Protein AF-A0A2D6EUK7-F1 (afdb_monomer_lite)

Structure (mmCIF, N/CA/C/O backbone):
data_AF-A0A2D6EUK7-F1
#
_entry.id   AF-A0A2D6EUK7-F1
#
loop_
_atom_site.group_PDB
_atom_site.id
_atom_site.type_symbol
_atom_site.label_atom_id
_atom_site.label_alt_id
_atom_site.label_comp_id
_atom_site.label_asym_id
_atom_site.label_entity_id
_atom_site.label_seq_id
_atom_site.pdbx_PDB_ins_code
_atom_site.Cartn_x
_atom_site.Cartn_y
_atom_site.Cartn_z
_atom_site.occupancy
_atom_site.B_iso_or_equiv
_atom_site.auth_seq_id
_atom_site.auth_comp_id
_atom_site.auth_asym_id
_atom_site.auth_atom_id
_atom_site.pdbx_PDB_model_num
ATOM 1 N N . MET A 1 1 ? -15.886 10.788 63.898 1.00 47.62 1 MET A N 1
ATOM 2 C CA . MET A 1 1 ? -14.629 10.049 63.627 1.00 47.62 1 MET A CA 1
ATOM 3 C C . MET A 1 1 ? -14.219 10.302 62.180 1.00 47.62 1 MET A C 1
ATOM 5 O O . MET A 1 1 ? -14.906 9.835 61.282 1.00 47.62 1 MET A O 1
ATOM 9 N N . LYS A 1 2 ? -13.165 11.089 61.928 1.00 61.22 2 LYS A N 1
ATOM 10 C CA . LYS A 1 2 ? -12.662 11.321 60.563 1.00 61.22 2 LYS A CA 1
ATOM 11 C C . LYS A 1 2 ? -11.978 10.025 60.100 1.00 61.22 2 LYS A C 1
ATOM 13 O O . LYS A 1 2 ? -11.033 9.597 60.755 1.00 61.22 2 LYS A O 1
ATOM 18 N N . LYS A 1 3 ? -12.453 9.377 59.027 1.00 74.69 3 LYS A N 1
ATOM 19 C CA . LYS A 1 3 ? -11.818 8.179 58.428 1.00 74.69 3 LYS A CA 1
ATOM 20 C C . LYS A 1 3 ? -11.101 8.545 57.113 1.00 74.69 3 LYS A C 1
ATOM 22 O O . LYS A 1 3 ? -11.520 8.091 56.053 1.00 74.69 3 LYS A O 1
ATOM 27 N N . PRO A 1 4 ? -10.026 9.358 57.152 1.00 77.69 4 PRO A N 1
ATOM 28 C CA . PRO A 1 4 ? -9.371 9.872 55.944 1.00 77.69 4 PRO A CA 1
ATOM 29 C C . PRO A 1 4 ? -8.762 8.756 55.086 1.00 77.69 4 PRO A C 1
ATOM 31 O O . PRO A 1 4 ? -8.809 8.826 53.864 1.00 77.69 4 PRO A O 1
ATOM 34 N N . LYS A 1 5 ? -8.272 7.679 55.716 1.00 82.88 5 LYS A N 1
ATOM 35 C CA . LYS A 1 5 ? -7.727 6.509 55.012 1.00 82.88 5 LYS A CA 1
ATOM 36 C C . LYS A 1 5 ? -8.766 5.839 54.105 1.00 82.88 5 LYS A C 1
ATOM 38 O O . LYS A 1 5 ? -8.421 5.405 53.017 1.00 82.88 5 LYS A O 1
ATOM 43 N N . LEU A 1 6 ? -10.033 5.800 54.527 1.00 89.12 6 LEU A N 1
ATOM 44 C CA . LEU A 1 6 ? -11.118 5.210 53.738 1.00 89.12 6 LEU A CA 1
ATOM 45 C C . LEU A 1 6 ? -11.426 6.054 52.494 1.00 89.12 6 LEU A C 1
ATOM 47 O O . LEU A 1 6 ? -11.590 5.505 51.413 1.00 89.12 6 LEU A O 1
ATOM 51 N N . VAL A 1 7 ? -11.448 7.382 52.643 1.00 89.06 7 VAL A N 1
ATOM 52 C CA . VAL A 1 7 ? -11.700 8.313 51.531 1.00 89.06 7 VAL A CA 1
ATOM 53 C C . VAL A 1 7 ? -10.593 8.217 50.482 1.00 89.06 7 VAL A C 1
ATOM 55 O O . VAL A 1 7 ? -10.883 8.136 49.295 1.00 89.06 7 VAL A O 1
ATOM 58 N N . ILE A 1 8 ? -9.333 8.150 50.919 1.00 91.38 8 ILE A N 1
ATOM 59 C CA . ILE A 1 8 ? -8.181 7.998 50.020 1.00 91.38 8 ILE A CA 1
ATOM 60 C C . ILE A 1 8 ? -8.254 6.668 49.262 1.00 91.38 8 ILE A C 1
ATOM 62 O O . ILE A 1 8 ? -8.070 6.654 48.049 1.00 91.38 8 ILE A O 1
ATOM 66 N N . ILE A 1 9 ? -8.567 5.563 49.948 1.00 93.44 9 ILE A N 1
ATOM 67 C CA . ILE A 1 9 ? -8.691 4.245 49.307 1.00 93.44 9 ILE A CA 1
ATOM 68 C C . ILE A 1 9 ? -9.806 4.253 48.258 1.00 93.44 9 ILE A C 1
ATOM 70 O O . ILE A 1 9 ? -9.595 3.775 47.148 1.00 93.44 9 ILE A O 1
ATOM 74 N N . ILE A 1 10 ? -10.967 4.831 48.579 1.00 93.88 10 ILE A N 1
ATOM 75 C CA . ILE A 1 10 ? -12.094 4.927 47.642 1.00 93.88 10 ILE A CA 1
ATOM 76 C C . ILE A 1 10 ? -11.723 5.780 46.426 1.00 93.88 10 ILE A C 1
ATOM 78 O O . ILE A 1 10 ? -12.027 5.394 45.303 1.00 93.88 10 ILE A O 1
ATOM 82 N N . MET A 1 11 ? -11.040 6.907 46.632 1.00 91.62 11 MET A N 1
ATOM 83 C CA . MET A 1 11 ? -10.627 7.792 45.543 1.00 91.62 11 MET A CA 1
ATOM 84 C C . MET A 1 11 ? -9.632 7.106 44.604 1.00 91.62 11 MET A C 1
ATOM 86 O O . MET A 1 11 ? -9.808 7.145 43.391 1.00 91.62 11 MET A O 1
ATOM 90 N N . VAL A 1 12 ? -8.618 6.435 45.155 1.00 94.06 12 VAL A N 1
ATOM 91 C CA . VAL A 1 12 ? -7.636 5.687 44.356 1.00 94.06 12 VAL A CA 1
ATOM 92 C C . VAL A 1 12 ? -8.315 4.552 43.593 1.00 94.06 12 VAL A C 1
ATOM 94 O O . VAL A 1 12 ? -8.064 4.384 42.402 1.00 94.06 12 VAL A O 1
ATOM 97 N N . LEU A 1 13 ? -9.214 3.811 44.245 1.00 94.56 13 LEU A N 1
ATOM 98 C CA . LEU A 1 13 ? -9.962 2.736 43.600 1.00 94.56 13 LEU A CA 1
ATOM 99 C C . LEU A 1 13 ? -10.834 3.267 42.453 1.00 94.56 13 LEU A C 1
ATOM 101 O O . LEU A 1 13 ? -10.819 2.692 41.370 1.00 94.56 13 LEU A O 1
ATOM 105 N N . ALA A 1 14 ? -11.534 4.385 42.658 1.00 93.38 14 ALA A N 1
ATOM 106 C CA . ALA A 1 14 ? -12.342 5.023 41.622 1.00 93.38 14 ALA A CA 1
ATOM 107 C C . ALA A 1 14 ? -11.493 5.449 40.413 1.00 93.38 14 ALA A C 1
ATOM 109 O O . ALA A 1 14 ? -11.874 5.181 39.275 1.00 93.38 14 ALA A O 1
ATOM 110 N N . THR A 1 15 ? -10.315 6.036 40.643 1.00 92.19 15 THR A N 1
ATOM 111 C CA . THR A 1 15 ? -9.388 6.418 39.567 1.00 92.19 15 THR A CA 1
ATOM 112 C C . THR A 1 15 ? -8.888 5.206 38.784 1.00 92.19 15 THR A C 1
ATOM 114 O O . THR A 1 15 ? -8.853 5.247 37.557 1.00 92.19 15 THR A O 1
ATOM 117 N N . VAL A 1 16 ? -8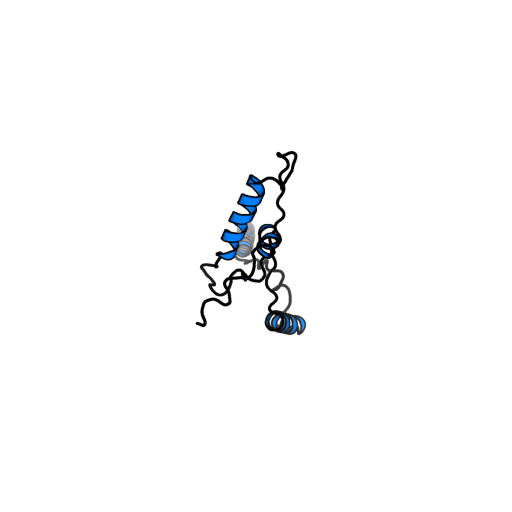.534 4.112 39.465 1.00 92.69 16 VAL A N 1
ATOM 118 C CA . VAL A 1 16 ? -8.077 2.877 38.807 1.00 92.69 16 VAL A CA 1
ATOM 119 C C . VAL A 1 16 ? -9.199 2.245 37.982 1.00 92.69 16 VAL A C 1
ATOM 121 O O . VAL A 1 16 ? -8.959 1.833 36.850 1.00 92.69 16 VAL A O 1
ATOM 124 N N . VAL A 1 17 ? -10.428 2.210 38.506 1.00 91.50 17 VAL A N 1
ATOM 125 C CA . VAL A 1 17 ? -11.594 1.669 37.790 1.00 91.50 17 VAL A CA 1
ATOM 126 C C . VAL A 1 17 ? -11.900 2.489 36.534 1.00 91.50 17 VAL A C 1
ATOM 128 O O . VAL A 1 17 ? -12.044 1.916 35.458 1.00 91.50 17 VAL A O 1
ATOM 131 N N . LEU A 1 18 ? -11.937 3.820 36.636 1.00 87.50 18 LEU A N 1
ATOM 132 C CA . LEU A 1 18 ? -12.166 4.694 35.480 1.00 87.50 18 LEU A CA 1
ATOM 133 C C . LEU A 1 18 ? -11.018 4.617 34.462 1.00 87.50 18 LEU A C 1
ATOM 135 O O . LEU A 1 18 ? -11.267 4.558 33.261 1.00 87.50 18 LEU A O 1
ATOM 139 N N . GLY A 1 19 ? -9.768 4.548 34.930 1.00 86.25 19 GLY A N 1
ATOM 140 C CA . GLY A 1 19 ? -8.598 4.360 34.072 1.00 86.25 19 GLY A CA 1
ATOM 141 C C . GLY A 1 19 ? -8.621 3.027 33.319 1.00 86.25 19 GLY A C 1
ATOM 142 O O . GLY A 1 19 ? -8.288 2.982 32.138 1.00 86.25 19 GLY A O 1
ATOM 143 N N . ALA A 1 20 ? -9.089 1.950 33.956 1.00 83.81 20 ALA A N 1
ATOM 144 C CA . ALA A 1 20 ? -9.256 0.655 33.301 1.00 83.81 20 ALA A CA 1
ATOM 145 C C . ALA A 1 20 ? -10.313 0.693 32.181 1.00 83.81 20 ALA A C 1
ATOM 147 O O . ALA A 1 20 ? -10.157 0.002 31.174 1.00 83.81 20 ALA A O 1
ATOM 148 N N . MET A 1 21 ? -11.346 1.538 32.304 1.00 78.19 21 MET A N 1
ATOM 149 C CA . MET A 1 21 ? -12.356 1.711 31.252 1.00 78.19 21 MET A CA 1
ATOM 150 C C . MET A 1 21 ? -11.827 2.426 30.001 1.00 78.19 21 MET A C 1
ATOM 152 O O . MET A 1 21 ? -12.396 2.239 28.929 1.00 78.19 21 MET A O 1
ATOM 156 N N . ILE A 1 22 ? -10.717 3.173 30.086 1.00 75.81 22 ILE A N 1
ATOM 157 C CA . ILE A 1 22 ? -10.078 3.801 28.912 1.00 75.81 22 ILE A CA 1
ATOM 158 C C . ILE A 1 22 ? -9.558 2.733 27.941 1.00 75.81 22 ILE A C 1
ATOM 160 O O . ILE A 1 22 ? -9.712 2.878 26.733 1.00 75.81 22 ILE A O 1
ATOM 164 N N . SER A 1 23 ? -9.020 1.623 28.455 1.00 69.31 23 SER A N 1
ATOM 165 C CA . SER A 1 23 ? -8.555 0.496 27.627 1.00 69.31 23 SER A CA 1
ATOM 166 C C . SER A 1 23 ? -9.693 -0.171 26.836 1.00 69.31 23 SER A C 1
ATOM 168 O O . SER A 1 23 ? -9.468 -0.822 25.820 1.00 69.31 23 SER A O 1
ATOM 170 N N . MET A 1 24 ? -10.938 -0.000 27.292 1.00 65.38 24 MET A N 1
ATOM 171 C CA . MET A 1 24 ? -12.126 -0.571 26.658 1.00 65.38 24 MET A CA 1
ATOM 172 C C . MET A 1 24 ? -12.728 0.345 25.580 1.00 65.38 24 MET A C 1
ATOM 174 O O . MET A 1 24 ? -13.655 -0.061 24.876 1.00 65.38 24 MET A O 1
ATOM 178 N N . VAL A 1 25 ? -12.198 1.562 25.415 1.00 63.84 25 VAL A N 1
ATOM 179 C CA . VAL A 1 25 ? -12.591 2.462 24.330 1.00 63.84 25 VAL A CA 1
ATOM 180 C C . VAL A 1 25 ? -12.012 1.923 23.025 1.00 63.84 25 VAL A C 1
ATOM 182 O O . V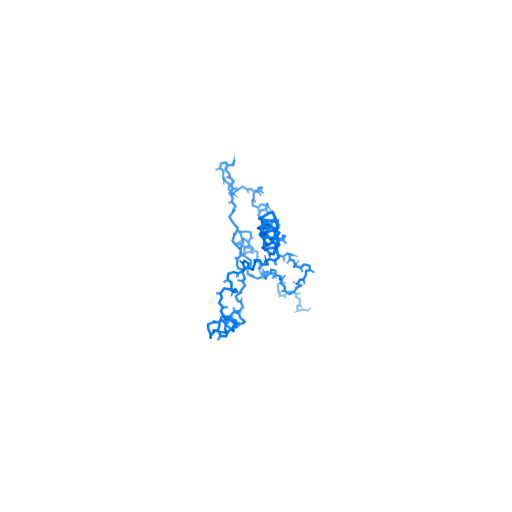AL A 1 25 ? -10.813 2.007 22.766 1.00 63.84 25 VAL A O 1
ATOM 185 N N . LYS A 1 26 ? -12.880 1.355 22.185 1.00 60.97 26 LYS A N 1
ATOM 186 C CA . LYS A 1 26 ? -12.548 1.051 20.793 1.00 60.97 26 LYS A CA 1
ATOM 187 C C . LYS A 1 26 ? -12.442 2.371 20.044 1.00 60.97 26 LYS A C 1
ATOM 189 O O . LYS A 1 26 ? -13.447 3.039 19.822 1.00 60.97 26 LYS A O 1
ATOM 194 N N . VAL A 1 27 ? -11.219 2.751 19.704 1.00 59.78 27 VAL A N 1
ATOM 195 C CA . VAL A 1 27 ? -10.967 3.900 18.840 1.00 59.78 27 VAL A CA 1
ATOM 196 C C . VAL A 1 27 ? -11.263 3.450 17.413 1.00 59.78 27 VAL A C 1
ATOM 198 O O . VAL A 1 27 ? -10.522 2.646 16.854 1.00 59.78 27 VAL A O 1
ATOM 201 N N . ASP A 1 28 ? -12.380 3.918 16.866 1.00 57.22 28 ASP A N 1
ATOM 202 C CA . ASP A 1 28 ? -12.662 3.820 15.438 1.00 57.22 28 ASP A CA 1
ATOM 203 C C . ASP A 1 28 ? -11.813 4.886 14.732 1.00 57.22 28 ASP A C 1
ATOM 205 O O . ASP A 1 28 ? -12.043 6.086 14.890 1.00 57.22 28 ASP A O 1
ATOM 209 N N . THR A 1 29 ? -10.739 4.453 14.074 1.00 55.81 29 THR A N 1
ATOM 210 C CA . THR A 1 29 ? -9.801 5.333 13.363 1.00 55.81 29 THR A CA 1
ATOM 211 C C . THR A 1 29 ? -10.145 5.491 11.885 1.00 55.81 29 THR A C 1
ATOM 213 O O . THR A 1 29 ? -9.347 6.081 11.156 1.00 55.81 29 THR A O 1
ATOM 216 N N . ASP A 1 30 ? -11.295 4.986 11.426 1.00 49.22 30 ASP A N 1
ATOM 217 C CA . ASP A 1 30 ? -11.719 5.189 10.046 1.00 49.22 30 ASP A CA 1
ATOM 218 C C . ASP A 1 30 ? -12.305 6.604 9.871 1.00 49.22 30 ASP A C 1
ATOM 220 O O . ASP A 1 30 ? -13.338 6.943 10.458 1.00 49.22 30 ASP A O 1
ATOM 224 N N . PRO A 1 31 ? -11.685 7.465 9.038 1.00 52.00 31 PRO A N 1
ATOM 225 C CA . PRO A 1 31 ? -12.075 8.871 8.896 1.00 52.00 31 PRO A CA 1
ATOM 226 C C . PRO A 1 31 ? -13.489 9.058 8.319 1.00 52.00 31 PRO A C 1
ATOM 228 O O . PRO A 1 31 ? -14.075 10.130 8.451 1.00 52.00 31 PRO A O 1
ATOM 231 N N . GLU A 1 32 ? -14.066 8.021 7.705 1.00 51.56 32 GLU A N 1
ATOM 232 C CA . GLU A 1 32 ? -15.427 8.031 7.154 1.00 51.56 32 GLU A CA 1
ATOM 233 C C . GLU A 1 32 ? -16.517 7.962 8.242 1.00 51.56 32 GLU A C 1
ATOM 235 O O . GLU A 1 32 ? -17.659 8.365 8.007 1.00 51.56 32 GLU A O 1
ATOM 240 N N . ASN A 1 33 ? -16.185 7.481 9.445 1.00 55.03 33 ASN A N 1
ATOM 241 C CA . ASN A 1 33 ? -17.137 7.328 10.548 1.00 55.03 33 ASN A CA 1
ATOM 242 C C . ASN A 1 33 ? -17.121 8.505 11.540 1.00 55.03 33 ASN A C 1
ATOM 244 O O . ASN A 1 33 ? -17.761 8.454 12.586 1.00 55.03 33 ASN A O 1
ATOM 248 N N . MET A 1 34 ? -16.425 9.593 11.194 1.00 61.34 34 MET A N 1
ATOM 249 C CA . MET A 1 34 ? -16.383 10.833 11.981 1.00 61.34 34 MET A CA 1
ATOM 250 C C . MET A 1 34 ? -17.527 11.813 11.646 1.00 61.34 34 MET A C 1
ATOM 252 O O . MET A 1 34 ? -17.541 12.934 12.153 1.00 61.34 34 MET A O 1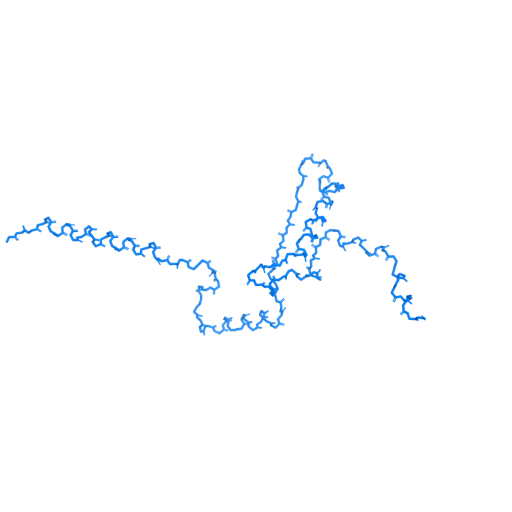
ATOM 256 N N . LEU A 1 35 ? -18.492 11.400 10.813 1.00 52.16 35 LEU A N 1
ATOM 257 C CA . LEU A 1 35 ? -19.701 12.156 10.462 1.00 52.16 35 LEU A CA 1
ATOM 258 C C . LEU A 1 35 ? -20.964 11.349 10.810 1.00 52.16 35 LEU A C 1
ATOM 260 O O . LEU A 1 35 ? -20.996 10.123 10.660 1.00 52.16 35 LEU A O 1
ATOM 264 N N . SER A 1 36 ? -22.004 12.047 11.278 1.00 50.53 36 SER A N 1
ATOM 265 C CA . SER A 1 36 ? -23.262 11.446 11.756 1.00 50.53 36 SER A CA 1
ATOM 266 C C . SER A 1 36 ? -23.947 10.615 10.661 1.00 50.53 36 SER A C 1
ATOM 268 O O . SER A 1 36 ? -23.911 10.980 9.486 1.00 50.53 36 SER A O 1
ATOM 270 N N . GLU A 1 37 ? -24.575 9.491 11.031 1.00 54.28 37 GLU A N 1
ATOM 271 C CA . GLU A 1 37 ? -25.164 8.528 10.078 1.00 54.28 37 GLU A CA 1
ATOM 272 C C . GLU A 1 37 ? -26.228 9.140 9.142 1.00 54.28 37 GLU A C 1
ATOM 274 O O . GLU A 1 37 ? -26.361 8.688 8.004 1.00 54.28 37 GLU A O 1
ATOM 279 N N . ASP A 1 38 ? -26.905 10.206 9.583 1.00 53.38 38 ASP A N 1
ATOM 280 C CA . ASP A 1 38 ? -28.058 10.825 8.908 1.00 53.38 38 ASP A CA 1
ATOM 281 C C . ASP A 1 38 ? -27.717 12.036 8.021 1.00 53.38 38 ASP A C 1
ATOM 283 O O . ASP A 1 38 ? -28.606 12.723 7.510 1.00 53.38 38 ASP A O 1
ATOM 287 N N . GLU A 1 39 ? -26.435 12.345 7.823 1.00 51.28 39 GLU A N 1
ATOM 288 C CA . GLU A 1 39 ? -26.050 13.499 7.018 1.00 51.28 39 GLU A CA 1
ATOM 289 C C . GLU A 1 39 ? -26.196 13.181 5.519 1.00 51.28 39 GLU A C 1
ATOM 291 O O . GLU A 1 39 ? -25.603 12.232 4.997 1.00 51.28 39 GLU A O 1
ATOM 296 N N . ALA A 1 40 ? -26.984 13.986 4.795 1.00 54.25 40 ALA A N 1
ATOM 297 C CA . ALA A 1 40 ? -27.332 13.768 3.381 1.00 54.25 40 ALA A CA 1
ATOM 298 C C . ALA A 1 40 ? -26.107 13.572 2.459 1.00 54.25 40 ALA A C 1
ATOM 300 O O . ALA A 1 40 ? -26.188 12.904 1.425 1.00 54.25 40 ALA A O 1
ATOM 301 N N . VAL A 1 41 ? -24.951 14.099 2.868 1.00 52.44 41 VAL A N 1
ATOM 302 C CA . VAL A 1 41 ? -23.664 13.965 2.178 1.00 52.44 41 VAL A CA 1
ATOM 303 C C . VAL A 1 41 ? -23.151 12.515 2.196 1.00 52.44 41 VAL A C 1
ATOM 305 O O . VAL A 1 41 ? -22.580 12.066 1.204 1.00 52.44 41 VAL A O 1
ATOM 308 N N . ARG A 1 42 ? -23.417 11.733 3.256 1.00 52.03 42 ARG A N 1
ATOM 309 C CA . ARG A 1 42 ? -22.996 10.322 3.377 1.00 52.03 42 ARG A CA 1
ATOM 310 C C . ARG A 1 42 ? -23.832 9.394 2.491 1.00 52.03 42 ARG A C 1
ATOM 312 O O . ARG A 1 42 ? -23.295 8.460 1.894 1.00 52.03 42 ARG A O 1
ATOM 319 N N . ILE A 1 43 ? -25.127 9.679 2.342 1.00 57.50 43 ILE A N 1
ATOM 320 C CA . ILE A 1 43 ? -26.017 8.942 1.428 1.00 57.50 43 ILE A CA 1
ATOM 321 C C . ILE A 1 43 ? -25.630 9.230 -0.026 1.00 57.50 43 ILE A C 1
ATOM 323 O O . ILE A 1 43 ? -25.466 8.290 -0.803 1.00 57.50 43 ILE A O 1
ATOM 327 N N . PHE A 1 44 ? -25.390 10.499 -0.373 1.00 55.94 44 PHE A N 1
ATOM 328 C CA . PHE A 1 44 ? -24.940 10.878 -1.713 1.00 55.94 44 PHE A CA 1
ATOM 329 C C . PHE A 1 44 ? -23.548 10.315 -2.040 1.00 55.94 44 PHE A C 1
ATOM 331 O O . PHE A 1 44 ? -23.341 9.829 -3.149 1.00 55.94 44 PHE A O 1
ATOM 338 N N . HIS A 1 45 ? -22.611 10.288 -1.085 1.00 51.91 45 HIS A N 1
ATOM 339 C CA . HIS A 1 45 ? -21.292 9.677 -1.279 1.00 51.91 45 HIS A CA 1
ATOM 340 C C . HIS A 1 45 ? -21.392 8.159 -1.493 1.00 51.91 45 HIS A C 1
ATOM 342 O O . HIS A 1 45 ? -20.790 7.645 -2.430 1.00 51.91 45 HIS A O 1
ATOM 348 N N . LYS A 1 46 ? -22.220 7.439 -0.717 1.00 52.97 46 LYS A N 1
ATOM 349 C CA . LYS A 1 46 ? -22.456 5.992 -0.905 1.00 52.97 46 LYS A CA 1
ATOM 350 C C . LYS A 1 46 ? -23.172 5.671 -2.220 1.00 52.97 46 LYS A C 1
ATOM 352 O O . LYS A 1 46 ? -22.828 4.685 -2.871 1.00 52.97 46 LYS A O 1
ATOM 357 N N . GLN A 1 47 ? -24.148 6.488 -2.618 1.00 55.69 47 GLN A N 1
ATOM 358 C CA . GLN A 1 47 ? -24.847 6.347 -3.899 1.00 55.69 47 GLN A CA 1
ATOM 359 C C . GLN A 1 47 ? -23.902 6.634 -5.071 1.00 55.69 47 GLN A C 1
ATOM 361 O O . GLN A 1 47 ? -23.807 5.820 -5.979 1.00 55.69 47 GLN A O 1
ATOM 366 N N . THR A 1 48 ? -23.099 7.697 -4.995 1.00 52.69 48 THR A N 1
ATOM 367 C CA . THR A 1 48 ? -22.101 8.055 -6.018 1.00 52.69 48 THR A CA 1
ATOM 368 C C . THR A 1 48 ? -20.969 7.019 -6.099 1.00 52.69 48 THR A C 1
ATOM 370 O O . THR A 1 48 ? -20.575 6.630 -7.193 1.00 52.69 48 THR A O 1
ATOM 373 N N . LYS A 1 49 ? -20.477 6.482 -4.971 1.00 51.69 49 LYS A N 1
ATOM 374 C CA . LYS A 1 49 ? -19.442 5.426 -4.955 1.00 51.69 49 LYS A CA 1
ATOM 375 C C . LYS A 1 49 ? -19.941 4.132 -5.621 1.00 51.69 49 LYS A C 1
ATOM 377 O O . LYS A 1 49 ? -19.169 3.471 -6.312 1.00 51.69 49 LYS A O 1
ATOM 382 N N . ARG A 1 50 ? -21.237 3.810 -5.475 1.00 54.38 50 ARG A N 1
ATOM 383 C CA . ARG A 1 50 ? -21.904 2.679 -6.152 1.00 54.38 50 ARG A CA 1
ATOM 384 C C . ARG A 1 50 ? -22.190 2.942 -7.632 1.00 54.38 50 ARG A C 1
ATOM 386 O O . ARG A 1 50 ? -21.957 2.051 -8.438 1.00 54.38 50 ARG A O 1
ATOM 393 N N . GLU A 1 51 ? -22.656 4.137 -7.988 1.00 52.06 51 GLU A N 1
ATOM 394 C CA . GLU A 1 51 ? -23.009 4.497 -9.371 1.00 52.06 51 GLU A CA 1
ATOM 395 C C . GLU A 1 51 ? -21.759 4.630 -10.264 1.00 52.06 51 GLU A C 1
ATOM 397 O O . GLU A 1 51 ? -21.768 4.213 -11.419 1.00 52.06 51 GLU A O 1
ATOM 402 N N . PHE A 1 52 ? -20.652 5.157 -9.722 1.00 52.91 52 PHE A N 1
ATOM 403 C CA . PHE A 1 52 ? -19.414 5.407 -10.473 1.00 52.91 52 PHE A CA 1
ATOM 404 C C . PHE A 1 52 ? -18.343 4.322 -10.317 1.00 52.91 52 PHE A C 1
ATOM 406 O O . PHE A 1 52 ? -17.285 4.436 -10.931 1.00 52.91 52 PHE A O 1
ATOM 413 N N . THR A 1 53 ? -18.600 3.262 -9.539 1.00 51.66 53 THR A N 1
ATOM 414 C CA . THR A 1 53 ? -17.651 2.152 -9.326 1.00 51.66 53 THR A CA 1
ATOM 415 C C . THR A 1 53 ? -16.245 2.651 -8.947 1.00 51.66 53 THR A C 1
ATOM 417 O O . THR A 1 53 ? -15.236 2.228 -9.508 1.00 51.66 53 THR A O 1
ATOM 420 N N . LEU A 1 54 ? -16.175 3.623 -8.032 1.00 53.09 54 LEU A N 1
ATOM 421 C CA . LEU A 1 54 ? -14.907 4.196 -7.577 1.00 53.09 54 LEU A CA 1
ATOM 422 C C . LEU A 1 54 ? -14.161 3.146 -6.747 1.00 53.09 54 LEU A C 1
ATOM 424 O O . LEU A 1 54 ? -14.480 2.927 -5.579 1.00 53.09 54 LEU A O 1
ATOM 428 N N . TYR A 1 55 ? -13.200 2.480 -7.382 1.00 59.72 55 TYR A N 1
ATOM 429 C CA . TYR A 1 55 ? -12.260 1.586 -6.718 1.00 59.72 55 TYR A CA 1
ATOM 430 C C . TYR A 1 55 ? -11.238 2.394 -5.919 1.00 59.72 55 TYR A C 1
ATOM 432 O O . TYR A 1 55 ? -10.814 3.471 -6.349 1.00 59.72 55 TYR A O 1
ATOM 440 N N . ASP A 1 56 ? -10.793 1.847 -4.792 1.00 65.44 56 ASP A N 1
ATOM 441 C CA . ASP A 1 56 ? -9.654 2.404 -4.076 1.00 65.44 56 ASP A CA 1
ATOM 442 C C . ASP A 1 56 ? -8.391 2.241 -4.942 1.00 65.44 56 ASP A C 1
ATOM 444 O O . ASP A 1 56 ? -8.030 1.141 -5.370 1.00 65.44 56 ASP A O 1
ATOM 448 N N . MET A 1 57 ? -7.744 3.362 -5.270 1.00 67.75 57 MET A N 1
ATOM 449 C CA . MET A 1 57 ? -6.573 3.400 -6.147 1.00 67.75 57 MET A CA 1
ATOM 450 C C . MET A 1 57 ? -5.290 3.321 -5.318 1.00 67.75 57 MET A C 1
ATOM 452 O O . MET A 1 57 ? -5.072 4.132 -4.421 1.00 67.75 57 MET A O 1
ATOM 456 N N . VAL A 1 58 ? -4.402 2.387 -5.662 1.00 77.44 58 VAL A N 1
ATOM 457 C CA . VAL A 1 58 ? -3.076 2.247 -5.041 1.00 77.44 58 VAL A CA 1
ATOM 458 C C . VAL A 1 58 ? -1.999 2.593 -6.066 1.00 77.44 58 VAL A C 1
ATOM 460 O O . VAL A 1 58 ? -1.950 2.000 -7.143 1.00 77.44 58 VAL A O 1
ATOM 463 N N . VAL A 1 59 ? -1.118 3.538 -5.727 1.00 83.12 59 VAL A N 1
ATOM 464 C CA . VAL A 1 59 ? -0.000 3.970 -6.582 1.00 83.12 59 VAL A CA 1
ATOM 465 C C . VAL A 1 59 ? 1.316 3.510 -5.964 1.00 83.12 59 VAL A C 1
ATOM 467 O O . VAL A 1 59 ? 1.610 3.831 -4.815 1.00 83.12 59 VAL A O 1
ATOM 470 N N . LEU A 1 60 ? 2.124 2.779 -6.735 1.00 85.12 60 LEU A N 1
ATOM 471 C CA . LEU A 1 60 ? 3.438 2.300 -6.308 1.00 85.12 60 LEU A CA 1
ATOM 472 C C . LEU A 1 60 ? 4.545 2.920 -7.168 1.00 85.12 60 LEU A C 1
ATOM 474 O O . LEU A 1 60 ? 4.609 2.683 -8.373 1.00 85.12 60 LEU A O 1
ATOM 478 N N . GLY A 1 61 ? 5.437 3.679 -6.533 1.00 86.62 61 GLY A N 1
ATOM 479 C CA . GLY A 1 61 ? 6.678 4.158 -7.141 1.00 86.62 61 GLY A CA 1
ATOM 480 C C . GLY A 1 61 ? 7.829 3.187 -6.877 1.00 86.62 61 GLY A C 1
ATOM 481 O O . GLY A 1 61 ? 8.011 2.741 -5.747 1.00 86.62 61 GLY A O 1
ATOM 482 N N . VAL A 1 62 ? 8.611 2.864 -7.909 1.00 86.44 62 VAL A N 1
ATOM 483 C CA . VAL A 1 62 ? 9.814 2.023 -7.792 1.00 86.44 62 VAL A CA 1
ATOM 484 C C . VAL A 1 62 ? 11.037 2.879 -8.085 1.00 86.44 62 VAL A C 1
ATOM 486 O O . VAL A 1 62 ? 11.065 3.581 -9.092 1.00 86.44 62 VAL A O 1
ATOM 489 N N . VAL A 1 63 ? 12.041 2.805 -7.212 1.00 88.88 63 VAL A N 1
ATOM 490 C CA . VAL A 1 63 ? 13.328 3.495 -7.356 1.00 88.88 63 VAL A CA 1
ATOM 491 C C . VAL A 1 63 ? 14.467 2.482 -7.300 1.00 88.88 63 VAL A C 1
ATOM 493 O O . VAL A 1 63 ? 14.380 1.473 -6.600 1.00 88.88 63 VAL A O 1
ATOM 496 N N . ASN A 1 64 ? 15.529 2.736 -8.058 1.00 87.44 64 ASN A N 1
ATOM 497 C CA . ASN A 1 64 ? 16.762 1.958 -8.018 1.00 87.44 64 ASN A CA 1
ATOM 498 C C . ASN A 1 64 ? 17.938 2.934 -8.069 1.00 87.44 64 ASN A C 1
ATOM 500 O O . ASN A 1 64 ? 18.236 3.475 -9.126 1.00 87.44 64 ASN A O 1
ATOM 504 N N . GLU A 1 65 ? 18.559 3.178 -6.917 1.00 88.50 65 GLU A N 1
ATOM 505 C CA . GLU A 1 65 ? 19.665 4.136 -6.759 1.00 88.50 65 GLU A CA 1
ATOM 506 C C . GLU A 1 65 ? 21.038 3.496 -7.013 1.00 88.50 65 GLU A C 1
ATOM 508 O O . GLU A 1 65 ? 22.045 4.188 -7.123 1.00 88.50 65 GLU A O 1
ATOM 513 N N . THR A 1 66 ? 21.087 2.164 -7.091 1.00 85.31 66 THR A N 1
ATOM 514 C CA . THR A 1 66 ? 22.337 1.404 -7.220 1.00 85.31 66 THR A CA 1
ATOM 515 C C . THR A 1 66 ? 22.796 1.197 -8.660 1.00 85.31 66 THR A C 1
ATOM 517 O O . THR A 1 66 ? 23.977 0.951 -8.887 1.00 85.31 66 THR A O 1
ATOM 520 N N . ASP A 1 67 ? 21.883 1.269 -9.627 1.0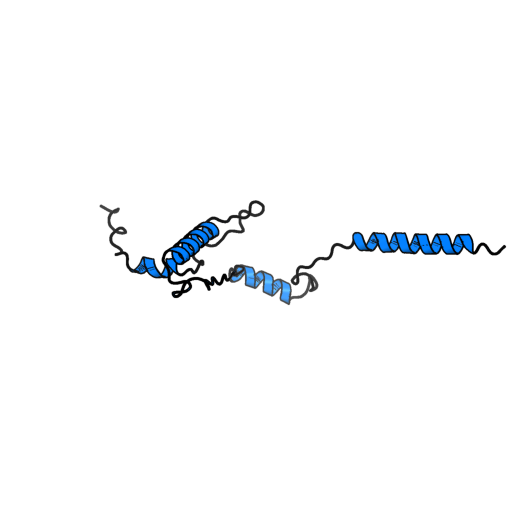0 83.06 67 ASP A N 1
ATOM 521 C CA . ASP A 1 67 ? 22.179 1.065 -11.046 1.00 83.06 67 ASP A CA 1
ATOM 522 C C . ASP A 1 67 ? 22.298 2.426 -11.762 1.00 83.06 67 ASP A C 1
ATOM 524 O O . ASP A 1 67 ? 21.412 3.265 -11.571 1.00 83.06 67 ASP A O 1
ATOM 528 N N . PRO A 1 68 ? 23.340 2.669 -12.583 1.00 83.25 68 PRO A N 1
ATOM 529 C CA . PRO A 1 68 ? 23.478 3.900 -13.368 1.00 83.25 68 PRO A CA 1
ATOM 530 C C . PRO A 1 68 ? 22.283 4.194 -14.285 1.00 83.25 68 PRO A C 1
ATOM 532 O O . PRO A 1 68 ? 21.935 5.357 -14.478 1.00 83.25 68 PRO A O 1
ATOM 535 N N . ASP A 1 69 ? 21.628 3.150 -14.802 1.00 80.81 69 ASP A N 1
ATOM 536 C CA . ASP A 1 69 ? 20.436 3.254 -15.654 1.00 80.81 69 ASP A CA 1
ATOM 537 C C . ASP A 1 69 ? 19.132 3.297 -14.826 1.00 80.81 69 ASP A C 1
ATOM 539 O O . ASP A 1 69 ? 18.011 3.279 -15.354 1.00 80.81 69 ASP A O 1
ATOM 543 N N . GLY A 1 70 ? 19.255 3.345 -13.497 1.00 86.31 70 GLY A N 1
ATOM 544 C CA . GLY A 1 70 ? 18.152 3.422 -12.555 1.00 86.31 70 GLY A CA 1
ATOM 545 C C . GLY A 1 70 ? 17.201 2.235 -12.681 1.00 86.31 70 GLY A C 1
ATOM 546 O O . GLY A 1 70 ? 17.578 1.070 -12.526 1.00 86.31 70 GLY A O 1
ATOM 547 N N . VAL A 1 71 ? 15.921 2.516 -12.930 1.00 84.06 71 VAL A N 1
ATOM 548 C CA . VAL A 1 71 ? 14.877 1.484 -13.067 1.00 84.06 71 VAL A CA 1
ATOM 549 C C . VAL A 1 71 ? 14.790 0.877 -14.469 1.00 84.06 71 VAL A C 1
ATOM 551 O O . VAL A 1 71 ? 14.091 -0.121 -14.646 1.00 84.06 71 VAL A O 1
ATOM 554 N N . PHE A 1 72 ? 15.496 1.437 -15.456 1.00 84.69 72 PHE A N 1
ATOM 555 C CA . PHE A 1 72 ? 15.418 1.033 -16.864 1.00 84.69 72 PHE A CA 1
ATOM 556 C C . PHE A 1 72 ? 16.342 -0.140 -17.222 1.00 84.69 72 PHE A C 1
ATOM 558 O O . PHE A 1 72 ? 16.695 -0.322 -18.384 1.00 84.69 72 PHE A O 1
ATOM 565 N N . ASN A 1 73 ? 16.692 -0.979 -16.248 1.00 86.44 73 ASN A N 1
ATOM 566 C CA . ASN A 1 73 ? 17.452 -2.201 -16.484 1.00 86.44 73 ASN A CA 1
ATOM 567 C C . ASN A 1 73 ? 16.530 -3.444 -16.537 1.00 86.44 73 ASN A C 1
ATOM 569 O O . ASN A 1 73 ? 15.465 -3.470 -15.902 1.00 86.44 73 ASN A O 1
ATOM 573 N N . PRO A 1 74 ? 16.927 -4.520 -17.249 1.00 87.38 74 PRO A N 1
ATOM 574 C CA . PRO A 1 74 ? 16.099 -5.718 -17.401 1.00 87.38 74 PRO A CA 1
ATOM 575 C C . PRO A 1 74 ? 15.703 -6.390 -16.079 1.00 87.38 74 PRO A C 1
ATOM 577 O O . PRO A 1 74 ? 14.612 -6.953 -15.980 1.00 87.38 74 PRO A O 1
ATOM 580 N N . ALA A 1 75 ? 16.566 -6.342 -15.059 1.00 88.75 75 ALA A N 1
ATOM 581 C CA . ALA A 1 75 ? 16.303 -6.987 -13.778 1.00 88.75 75 ALA A CA 1
ATOM 582 C C . ALA A 1 75 ? 15.186 -6.271 -13.003 1.00 88.75 75 ALA A C 1
ATOM 584 O O . ALA A 1 75 ? 14.260 -6.924 -12.515 1.00 88.75 75 ALA A O 1
ATOM 585 N N . THR A 1 76 ? 15.226 -4.938 -12.933 1.00 88.25 76 THR A N 1
ATOM 586 C CA . THR A 1 76 ? 14.193 -4.131 -12.271 1.00 88.25 76 THR A CA 1
ATOM 587 C C . THR A 1 76 ? 12.862 -4.221 -13.009 1.00 88.25 76 THR A C 1
ATOM 589 O O . THR A 1 76 ? 11.838 -4.484 -12.379 1.00 88.25 76 THR A O 1
ATOM 592 N N . LEU A 1 77 ? 12.858 -4.115 -14.342 1.00 89.00 77 LEU A N 1
ATOM 593 C CA . LEU A 1 77 ? 11.628 -4.246 -15.134 1.00 89.00 77 LEU A CA 1
ATOM 594 C C . LEU A 1 77 ? 10.975 -5.626 -14.971 1.00 89.00 77 LEU A C 1
ATOM 596 O O . LEU A 1 77 ? 9.751 -5.714 -14.847 1.00 89.00 77 LEU A O 1
ATOM 600 N N . LYS A 1 78 ? 11.776 -6.697 -14.891 1.00 89.38 78 LYS A N 1
ATOM 601 C CA . LYS A 1 78 ? 11.274 -8.050 -14.616 1.00 89.38 78 LYS A CA 1
ATOM 602 C C . LYS A 1 78 ? 10.606 -8.142 -13.241 1.00 89.38 78 LYS A C 1
ATOM 604 O O . LYS A 1 78 ? 9.509 -8.684 -13.139 1.00 89.38 78 LYS A O 1
ATOM 609 N N . ARG A 1 79 ? 11.212 -7.570 -12.197 1.00 88.69 79 ARG A N 1
ATOM 610 C CA . ARG A 1 79 ? 10.619 -7.542 -10.846 1.00 88.69 79 ARG A CA 1
ATOM 611 C C . ARG A 1 79 ? 9.311 -6.753 -10.803 1.00 88.69 79 ARG A C 1
ATOM 613 O O . ARG A 1 79 ? 8.346 -7.204 -10.195 1.00 88.69 79 ARG A O 1
ATOM 620 N N . VAL A 1 80 ? 9.251 -5.603 -11.478 1.00 89.62 80 VAL A N 1
ATOM 621 C CA . VAL A 1 80 ? 8.016 -4.807 -11.597 1.00 89.62 80 VAL A CA 1
ATOM 622 C C . VAL A 1 80 ? 6.921 -5.603 -12.307 1.00 89.62 80 VAL A C 1
ATOM 624 O O . VAL A 1 80 ? 5.762 -5.575 -11.890 1.00 89.62 80 VAL A O 1
ATOM 627 N N . GLN A 1 81 ? 7.275 -6.354 -13.350 1.00 88.62 81 GLN A N 1
ATOM 628 C CA . GLN A 1 81 ? 6.342 -7.239 -14.041 1.00 88.62 81 GLN A CA 1
ATOM 629 C C . GLN A 1 81 ? 5.832 -8.362 -13.125 1.00 88.62 81 GLN A C 1
ATOM 631 O O . GLN A 1 81 ? 4.626 -8.589 -13.063 1.00 88.62 81 GLN A O 1
ATOM 636 N N . GLU A 1 82 ? 6.718 -9.040 -12.394 1.00 89.94 82 GLU A N 1
ATOM 637 C CA . GLU A 1 82 ? 6.347 -10.094 -11.439 1.00 89.94 82 GLU A CA 1
ATOM 638 C C . GLU A 1 82 ? 5.407 -9.561 -10.351 1.00 89.94 82 GLU A C 1
ATOM 640 O O . GLU A 1 82 ? 4.378 -10.176 -10.067 1.00 89.94 82 GLU A O 1
ATOM 645 N N . LEU A 1 83 ? 5.705 -8.378 -9.808 1.00 88.69 83 LEU A N 1
ATOM 646 C CA . LEU A 1 83 ? 4.860 -7.705 -8.824 1.00 88.69 83 LEU A CA 1
ATOM 647 C C . LEU A 1 83 ? 3.482 -7.347 -9.395 1.00 88.69 83 LEU A C 1
ATOM 649 O O . LEU A 1 83 ? 2.462 -7.553 -8.739 1.00 88.69 83 LEU A O 1
ATOM 653 N N . THR A 1 84 ? 3.441 -6.865 -10.637 1.00 88.12 84 THR A N 1
ATOM 654 C CA . THR A 1 84 ? 2.189 -6.556 -11.341 1.00 88.12 84 THR A CA 1
ATOM 655 C C . THR A 1 84 ? 1.333 -7.815 -11.523 1.00 88.12 84 THR A C 1
ATOM 657 O O . THR A 1 84 ? 0.125 -7.790 -11.290 1.00 88.12 84 THR A O 1
ATOM 660 N N . GLU A 1 85 ? 1.940 -8.937 -11.920 1.00 88.19 85 GLU A N 1
ATOM 661 C CA . GLU A 1 85 ? 1.237 -10.215 -12.087 1.00 88.19 85 GLU A CA 1
ATOM 662 C C . GLU A 1 85 ? 0.773 -10.819 -10.761 1.00 88.19 85 GLU A C 1
ATOM 664 O O . GLU A 1 85 ? -0.281 -11.457 -10.711 1.00 88.19 85 GLU A O 1
ATOM 669 N N . PHE A 1 86 ? 1.525 -10.601 -9.685 1.00 87.81 86 PHE A N 1
ATOM 670 C CA . PHE A 1 86 ? 1.108 -10.970 -8.340 1.00 87.81 86 PHE A CA 1
ATOM 671 C C . PHE A 1 86 ? -0.115 -10.158 -7.893 1.00 87.81 86 PHE A C 1
ATOM 673 O O . PHE A 1 86 ? -1.128 -10.742 -7.510 1.00 87.81 86 PHE A O 1
ATOM 680 N N . ALA A 1 87 ? -0.070 -8.828 -8.027 1.00 86.00 87 ALA A N 1
ATOM 681 C CA . ALA A 1 87 ? -1.169 -7.943 -7.639 1.00 86.00 87 ALA A CA 1
ATOM 682 C C . ALA A 1 87 ? -2.480 -8.282 -8.371 1.00 86.00 87 ALA A C 1
ATOM 684 O O . ALA A 1 87 ? -3.536 -8.364 -7.753 1.00 86.00 87 ALA A O 1
ATOM 685 N N . LYS A 1 88 ? -2.419 -8.598 -9.672 1.00 83.38 88 LYS A N 1
ATOM 686 C CA . LYS A 1 88 ? -3.586 -9.038 -10.466 1.00 83.38 88 LYS A CA 1
ATOM 687 C C . LYS A 1 88 ? -4.287 -10.294 -9.937 1.00 83.38 88 LYS A C 1
ATOM 689 O O . LYS A 1 88 ? -5.431 -10.545 -10.320 1.00 83.38 88 LYS A O 1
ATOM 694 N N . LYS A 1 89 ? -3.587 -11.129 -9.166 1.00 83.75 89 LYS A N 1
ATOM 695 C CA . LYS A 1 89 ? -4.095 -12.396 -8.615 1.00 83.75 89 LYS A CA 1
ATOM 696 C C . LYS A 1 89 ? -4.542 -12.264 -7.161 1.00 83.75 89 LYS A C 1
ATOM 698 O O . LYS A 1 89 ? -5.044 -13.239 -6.610 1.00 83.75 89 LYS A O 1
ATOM 703 N N . MET A 1 90 ? -4.342 -11.099 -6.550 1.00 78.56 90 MET A N 1
ATOM 704 C CA . MET A 1 90 ? -4.693 -10.858 -5.159 1.00 78.56 90 MET A CA 1
ATOM 705 C C . MET A 1 90 ? -6.216 -10.832 -4.992 1.00 78.56 90 MET A C 1
ATOM 707 O O . MET A 1 90 ? -6.927 -10.147 -5.731 1.00 78.56 90 MET A O 1
ATOM 711 N N . ILE A 1 91 ? -6.689 -11.617 -4.029 1.00 76.44 91 ILE A N 1
ATOM 712 C CA . ILE A 1 91 ? -8.084 -11.733 -3.604 1.00 76.44 91 ILE A CA 1
ATOM 713 C C . ILE A 1 91 ? -8.050 -11.687 -2.079 1.00 76.44 91 ILE A C 1
ATOM 715 O O . ILE A 1 91 ? -7.214 -12.377 -1.484 1.00 76.44 91 ILE A O 1
ATOM 719 N N . ASP A 1 92 ? -8.919 -10.894 -1.453 1.00 74.75 92 ASP A N 1
ATOM 720 C CA . ASP A 1 92 ? -9.026 -10.902 0.004 1.00 74.75 92 ASP A CA 1
ATOM 721 C C . ASP A 1 92 ? -9.637 -12.244 0.479 1.00 74.75 92 ASP A C 1
ATOM 723 O O . ASP A 1 92 ? -10.725 -12.620 0.030 1.00 74.75 92 ASP A O 1
ATOM 727 N N . PRO A 1 93 ? -8.974 -13.001 1.380 1.00 71.00 93 PRO A N 1
ATOM 728 C CA . PRO A 1 93 ? -9.515 -14.248 1.923 1.00 71.00 93 PRO A CA 1
ATOM 729 C C . PRO A 1 93 ? -10.831 -14.087 2.700 1.00 71.00 93 PRO A C 1
ATOM 731 O O . PRO A 1 93 ? -11.547 -15.070 2.886 1.00 71.00 93 PRO A O 1
ATOM 734 N N . LYS A 1 94 ? -11.122 -12.886 3.210 1.00 70.12 94 LYS A N 1
ATOM 735 C CA . LYS A 1 94 ? -12.297 -12.567 4.032 1.00 70.12 94 LYS A CA 1
ATOM 736 C C . LYS A 1 94 ? -13.434 -11.932 3.227 1.00 70.12 94 LYS A C 1
ATOM 738 O O . LYS A 1 94 ? -14.574 -12.036 3.669 1.00 70.12 94 LYS A O 1
ATOM 743 N N . ALA A 1 95 ? -13.133 -11.337 2.072 1.00 68.56 95 ALA A N 1
ATOM 744 C CA . ALA A 1 95 ? -14.094 -10.679 1.184 1.00 68.56 95 ALA A CA 1
ATOM 745 C C . ALA A 1 95 ? -13.755 -10.968 -0.299 1.00 68.56 95 ALA A C 1
ATOM 747 O O . ALA A 1 95 ? -13.084 -10.172 -0.952 1.00 68.56 95 ALA A O 1
ATOM 748 N N . PRO A 1 96 ? -14.190 -12.110 -0.869 1.00 68.25 96 PRO A N 1
ATOM 749 C CA . PRO A 1 96 ? -13.851 -12.520 -2.243 1.00 68.25 96 PRO A CA 1
ATOM 750 C C . PRO A 1 96 ? -14.293 -11.544 -3.351 1.00 68.25 96 PRO A C 1
ATOM 752 O O . PRO A 1 96 ? -13.806 -11.603 -4.487 1.00 68.25 96 PRO A O 1
ATOM 755 N N . GLU A 1 97 ? -15.262 -10.687 -3.044 1.00 68.81 97 GLU A N 1
ATOM 756 C CA . GLU A 1 97 ? -15.745 -9.579 -3.861 1.00 68.81 97 GLU A CA 1
ATOM 757 C C . GLU A 1 97 ? -14.734 -8.427 -3.978 1.00 68.81 97 GLU A C 1
ATOM 759 O O . GLU A 1 97 ? -14.704 -7.755 -5.013 1.00 68.81 97 GLU A O 1
ATOM 764 N N . GLU A 1 98 ? -13.862 -8.253 -2.981 1.00 67.88 98 GLU A N 1
ATOM 765 C CA . GLU A 1 98 ? -12.754 -7.301 -2.992 1.00 67.88 98 GLU A CA 1
ATOM 766 C C . GLU A 1 98 ? -11.560 -7.923 -3.723 1.00 67.88 98 GLU A C 1
ATOM 768 O O . GLU A 1 98 ? -10.798 -8.752 -3.217 1.00 67.88 98 GLU A O 1
ATOM 773 N N . ARG A 1 99 ? -11.425 -7.552 -4.996 1.00 68.69 99 ARG A N 1
ATOM 774 C CA . ARG A 1 99 ? -10.386 -8.067 -5.889 1.00 68.69 99 ARG A CA 1
ATOM 775 C C . ARG A 1 99 ? -9.850 -6.967 -6.782 1.00 68.69 99 ARG A C 1
ATOM 777 O O . ARG A 1 99 ? -10.582 -6.069 -7.195 1.00 68.69 99 ARG A O 1
ATOM 784 N N . VAL A 1 100 ? -8.592 -7.106 -7.183 1.00 70.00 100 VAL A N 1
ATOM 785 C CA . VAL A 1 100 ? -7.983 -6.187 -8.145 1.00 70.00 100 VAL A CA 1
ATOM 786 C C . VAL A 1 100 ? -8.669 -6.329 -9.506 1.00 70.00 100 VAL A C 1
ATOM 788 O O . VAL A 1 100 ? -8.688 -7.404 -10.121 1.00 70.00 100 VAL A O 1
ATOM 791 N N . VAL A 1 101 ? -9.220 -5.226 -10.013 1.00 73.12 101 VAL A N 1
ATOM 792 C CA . VAL A 1 101 ? -9.828 -5.190 -11.343 1.00 73.12 101 VAL A CA 1
ATOM 793 C C . VAL A 1 101 ? -8.724 -5.174 -12.385 1.00 73.12 101 VAL A C 1
ATOM 795 O O . VAL A 1 101 ? -8.130 -4.152 -12.702 1.00 73.12 101 VAL A O 1
ATOM 798 N N . ARG A 1 102 ? -8.438 -6.353 -12.943 1.00 67.44 102 ARG A N 1
ATOM 799 C CA . ARG A 1 102 ? -7.330 -6.572 -13.889 1.00 67.44 102 ARG A CA 1
ATOM 800 C C . ARG A 1 102 ? -7.328 -5.639 -15.108 1.00 67.44 102 ARG A C 1
ATOM 802 O O . ARG A 1 102 ? -6.269 -5.474 -15.704 1.00 67.44 102 ARG A O 1
ATOM 809 N N . ARG A 1 103 ? -8.484 -5.080 -15.495 1.00 67.12 103 ARG A N 1
ATOM 810 C CA . ARG A 1 103 ? -8.608 -4.114 -16.604 1.00 67.12 103 ARG A CA 1
ATOM 811 C C . ARG A 1 103 ? -8.079 -2.720 -16.259 1.00 67.12 103 ARG A C 1
ATOM 813 O O . ARG A 1 103 ? -7.682 -2.017 -17.179 1.00 67.12 103 ARG A O 1
ATOM 820 N N . ASP A 1 104 ? -7.999 -2.388 -14.973 1.00 70.38 104 ASP A N 1
ATOM 821 C CA . ASP A 1 104 ? -7.700 -1.036 -14.490 1.00 70.38 104 ASP A CA 1
ATOM 822 C C . ASP A 1 104 ? -6.294 -0.943 -13.868 1.00 70.38 104 ASP A C 1
ATOM 824 O O . ASP A 1 104 ? -5.902 0.079 -13.310 1.00 70.38 104 ASP A O 1
ATOM 828 N N . VAL A 1 105 ? -5.497 -2.013 -13.981 1.00 77.62 105 VAL A N 1
ATOM 829 C CA . VAL A 1 105 ? -4.094 -2.022 -13.552 1.00 77.62 105 VAL A CA 1
ATOM 830 C C . VAL A 1 105 ? -3.231 -1.367 -14.629 1.00 77.62 105 VAL A C 1
ATOM 832 O O . VAL A 1 105 ? -3.159 -1.855 -15.756 1.00 77.62 105 VAL A O 1
ATOM 835 N N . ILE A 1 106 ? -2.512 -0.307 -14.263 1.00 81.88 106 ILE A N 1
ATOM 836 C CA . ILE A 1 106 ? -1.576 0.400 -15.143 1.00 81.88 106 ILE A CA 1
ATOM 837 C C . ILE A 1 106 ? -0.149 0.106 -14.672 1.00 81.88 106 ILE A C 1
ATOM 839 O O . ILE A 1 106 ? 0.214 0.411 -13.540 1.00 81.88 106 ILE A O 1
ATOM 843 N N . ALA A 1 107 ? 0.668 -0.499 -15.538 1.00 82.00 107 ALA A N 1
ATOM 844 C CA . ALA A 1 107 ? 2.071 -0.802 -15.253 1.00 82.00 107 ALA A CA 1
ATOM 845 C C . ALA A 1 107 ? 2.933 -0.666 -16.521 1.00 82.00 107 ALA A C 1
ATOM 847 O O . ALA A 1 107 ? 2.420 -0.913 -17.617 1.00 82.00 107 ALA A O 1
ATOM 848 N N . PRO A 1 108 ? 4.244 -0.369 -16.406 1.00 78.19 108 PRO A N 1
ATOM 849 C CA . PRO A 1 108 ? 5.132 -0.199 -17.564 1.00 78.19 108 PRO A CA 1
ATOM 850 C C . PRO A 1 108 ? 5.102 -1.381 -18.544 1.00 78.19 108 PRO A C 1
ATOM 852 O O . PRO A 1 108 ? 5.070 -1.196 -19.759 1.00 78.19 108 PRO A O 1
ATOM 855 N N . ALA A 1 109 ? 5.011 -2.609 -18.024 1.00 69.81 109 ALA A N 1
ATOM 856 C CA . ALA A 1 109 ? 4.936 -3.827 -18.830 1.00 69.81 109 ALA A CA 1
ATOM 857 C C . ALA A 1 109 ? 3.671 -3.916 -19.714 1.00 69.81 109 ALA A C 1
ATOM 859 O O . ALA A 1 109 ? 3.661 -4.657 -20.696 1.00 69.81 109 ALA A O 1
ATOM 860 N N . MET A 1 110 ? 2.609 -3.165 -19.398 1.00 68.06 110 MET A N 1
ATOM 861 C CA . MET A 1 110 ? 1.357 -3.153 -20.169 1.00 68.06 110 MET A CA 1
ATOM 862 C C . MET A 1 110 ? 1.360 -2.175 -21.339 1.00 68.06 110 MET A C 1
ATOM 864 O O . MET A 1 110 ? 0.441 -2.215 -22.151 1.00 68.06 110 MET A O 1
ATOM 868 N N . LEU A 1 111 ? 2.383 -1.328 -21.455 1.00 65.44 111 LEU A N 1
ATOM 869 C CA . LEU A 1 111 ? 2.527 -0.390 -22.569 1.00 65.44 111 LEU A CA 1
ATOM 870 C C . LEU A 1 111 ? 3.247 -1.021 -23.780 1.00 65.44 111 LEU A C 1
ATOM 872 O O . LEU A 1 111 ? 3.245 -0.452 -24.865 1.00 65.44 111 LEU A O 1
ATOM 876 N N . ILE A 1 112 ? 3.799 -2.233 -23.626 1.00 51.88 112 ILE A N 1
ATOM 877 C CA . ILE A 1 112 ? 4.559 -2.977 -24.651 1.00 51.88 112 ILE A CA 1
ATOM 878 C C . ILE A 1 112 ? 3.771 -4.073 -25.440 1.00 51.88 112 ILE A C 1
ATOM 880 O O . ILE A 1 112 ? 4.246 -4.486 -26.500 1.00 51.88 112 ILE A O 1
ATOM 884 N N . PRO A 1 113 ? 2.563 -4.560 -25.068 1.00 52.44 113 PRO A N 1
ATOM 885 C CA . PRO A 1 113 ? 1.873 -5.601 -25.836 1.00 52.44 113 PRO A CA 1
ATOM 886 C C . PRO A 1 113 ? 1.213 -5.096 -27.134 1.00 52.44 113 PRO A C 1
ATOM 888 O O . PRO A 1 113 ? 0.827 -5.922 -27.960 1.00 52.44 113 PRO A O 1
ATOM 891 N N . LEU A 1 114 ? 1.118 -3.777 -27.360 1.00 46.59 114 LEU A N 1
ATOM 892 C CA . LEU A 1 114 ? 0.532 -3.193 -28.581 1.00 46.59 114 LEU A CA 1
ATOM 893 C C . LEU A 1 114 ? 1.350 -3.458 -29.859 1.00 46.59 114 LEU A C 1
ATOM 895 O O . LEU A 1 114 ? 0.853 -3.230 -30.958 1.00 46.59 114 LEU A O 1
ATOM 899 N N . SER A 1 115 ? 2.564 -3.995 -29.732 1.00 48.06 115 SER A N 1
ATOM 900 C CA . SER A 1 115 ? 3.419 -4.352 -30.870 1.00 48.06 115 SER A CA 1
ATOM 901 C C . SER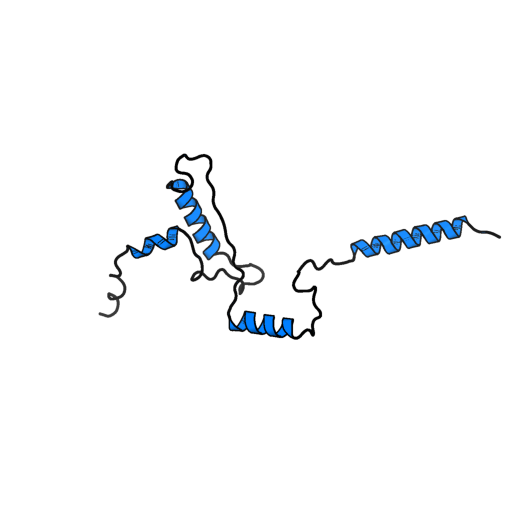 A 1 115 ? 3.244 -5.800 -31.347 1.00 48.06 115 SER A C 1
ATOM 903 O O . SER A 1 115 ? 3.929 -6.215 -32.283 1.00 48.06 115 SER A O 1
ATOM 905 N N . ARG A 1 116 ? 2.356 -6.605 -30.733 1.00 46.69 116 ARG A N 1
ATOM 906 C CA . ARG A 1 116 ? 2.042 -7.945 -31.257 1.00 46.69 116 ARG A CA 1
ATOM 907 C C . ARG A 1 116 ? 0.948 -7.855 -32.327 1.00 46.69 116 ARG A C 1
ATOM 909 O O . ARG A 1 116 ? -0.141 -7.369 -32.025 1.00 46.69 116 ARG A O 1
ATOM 916 N N . PRO A 1 117 ? 1.193 -8.332 -33.562 1.00 43.56 117 PRO A N 1
ATOM 917 C CA . PRO A 1 117 ? 0.201 -8.264 -34.623 1.00 43.56 117 PRO A CA 1
ATOM 918 C C . PRO A 1 117 ? -1.043 -9.072 -34.242 1.00 43.56 117 PRO A C 1
ATOM 920 O O . PRO A 1 117 ? -0.961 -10.241 -33.868 1.00 43.56 117 PRO A O 1
ATOM 923 N N . ALA A 1 118 ? -2.202 -8.428 -34.363 1.00 53.97 118 ALA A N 1
ATOM 924 C CA . ALA A 1 118 ? -3.538 -8.950 -34.093 1.00 53.97 118 ALA A CA 1
ATOM 925 C C . ALA A 1 118 ? -3.988 -10.030 -35.106 1.00 53.97 118 ALA A C 1
ATOM 927 O O . ALA A 1 118 ? -5.055 -9.912 -35.704 1.00 53.97 118 ALA A O 1
ATOM 928 N N . ARG A 1 119 ? -3.176 -11.069 -35.347 1.00 52.28 119 ARG A N 1
ATOM 929 C CA . ARG A 1 119 ? -3.463 -12.100 -36.361 1.00 52.28 119 ARG A CA 1
ATOM 930 C C . ARG A 1 119 ? -4.277 -13.302 -35.874 1.00 52.28 119 ARG A C 1
ATOM 932 O O . ARG A 1 119 ? -4.902 -13.943 -36.706 1.00 52.28 119 ARG A O 1
ATOM 939 N N . ASP A 1 120 ? -4.389 -13.545 -34.569 1.00 51.94 120 ASP A N 1
ATOM 940 C CA . ASP A 1 120 ? -5.021 -14.786 -34.076 1.00 51.94 120 ASP A CA 1
ATOM 941 C C . ASP A 1 120 ? -6.517 -14.685 -33.736 1.00 51.94 120 ASP A C 1
ATOM 943 O O . ASP A 1 120 ? -7.134 -15.681 -33.372 1.00 51.94 120 ASP A O 1
ATOM 947 N N . ARG A 1 121 ? -7.158 -13.515 -33.877 1.00 54.38 121 ARG A N 1
ATOM 948 C CA . ARG A 1 121 ? -8.593 -13.371 -33.537 1.00 54.38 121 ARG A CA 1
ATOM 949 C C . ARG A 1 121 ? -9.577 -13.775 -34.644 1.00 54.38 121 ARG A C 1
ATOM 951 O O . ARG A 1 121 ? -10.778 -13.718 -34.403 1.00 54.38 121 ARG A O 1
ATOM 958 N N . TYR A 1 122 ? -9.102 -14.213 -35.812 1.00 52.41 122 TYR A N 1
ATOM 959 C CA . TYR A 1 122 ? -9.962 -14.596 -36.946 1.00 52.41 122 TYR A CA 1
ATOM 960 C C . TYR A 1 122 ? -9.829 -16.065 -37.387 1.00 52.41 122 TYR A C 1
ATOM 962 O O . TYR A 1 122 ? -10.503 -16.469 -38.326 1.00 52.41 122 TYR A O 1
ATOM 970 N N . ALA A 1 123 ? -9.007 -16.884 -36.722 1.00 52.97 123 ALA A N 1
ATOM 971 C CA . ALA A 1 123 ? -8.731 -18.261 -37.155 1.00 52.97 123 ALA A CA 1
ATOM 972 C C . ALA A 1 123 ? -9.688 -19.334 -36.587 1.00 52.97 123 ALA A C 1
ATOM 974 O O . ALA A 1 123 ? -9.485 -20.513 -36.849 1.00 52.97 123 ALA A O 1
ATOM 975 N N . LEU A 1 124 ? -10.716 -18.957 -35.815 1.00 52.72 124 LEU A N 1
ATOM 976 C CA . LEU A 1 124 ? -11.644 -19.904 -35.167 1.00 52.72 124 LEU A CA 1
ATOM 977 C C . LEU A 1 124 ? -13.093 -19.804 -35.675 1.00 52.72 124 LEU A C 1
ATOM 979 O O . LEU A 1 124 ? -14.018 -20.133 -34.943 1.00 52.72 124 LEU A O 1
ATOM 983 N N . ASN A 1 125 ? -13.291 -19.348 -36.913 1.00 43.50 125 ASN A N 1
ATOM 984 C CA . ASN A 1 125 ? -14.573 -19.431 -37.621 1.00 43.50 125 ASN A CA 1
ATOM 985 C C . ASN A 1 125 ? -14.324 -19.854 -39.077 1.00 43.50 125 ASN A C 1
ATOM 987 O O . ASN A 1 125 ? -14.459 -19.047 -39.998 1.00 43.50 125 ASN A O 1
ATOM 991 N N . GLY A 1 126 ? -13.908 -21.106 -39.256 1.00 41.09 126 GLY A N 1
ATOM 992 C CA . GLY A 1 126 ? -13.780 -21.797 -40.538 1.00 41.09 126 GLY A CA 1
ATOM 993 C C . GLY A 1 126 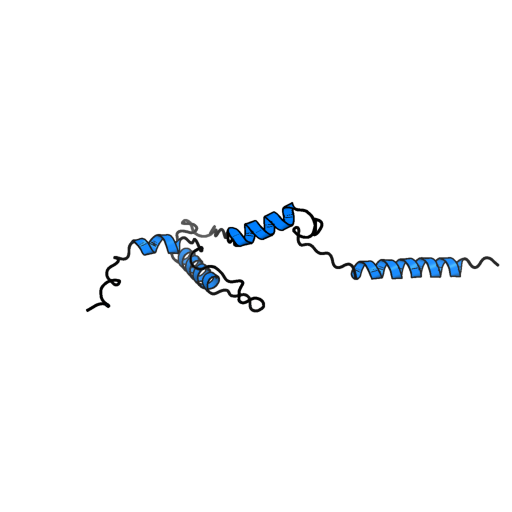? -14.058 -23.275 -40.345 1.00 41.09 126 GLY A C 1
ATOM 994 O O . GLY A 1 126 ? -13.507 -23.824 -39.366 1.00 41.09 126 GLY A O 1
#

Radius of gyration: 28.68 Å; chains: 1; bounding box: 52×36×104 Å

pLDDT: mean 70.73, std 15.78, range [41.09, 94.56]

Sequence (126 aa):
MKKPKLVIIIMVLATVVLGAMISMVKVDTDPENMLSEDEAVRIFHKQTKREFTLYDMVVLGVVNETDPDGVFNPATLKRVQELTEFAKKMIDPKAPEERVVRRDVIAPAMLIPLSRPARDRYALNG

Foldseek 3Di:
DDPVVVVVVVVVVVVVVVVVVVVVDDDPPDPLPPDDPPDPVNVVVVVCCVVVVDDDDDDDDDWAPPDPVICPDPVNLVVQVVVLVVQQPDADPVHNVDHDPNVPDDGPVVVPPVPDDPPPPPPPPD

Secondary structure (DSSP, 8-state):
---HHHHHHHHHHHHHHHHHHHTT------GGGGS-TT-HHHHHHHHHHHHTT-PPP-------SSSTTTT-SHHHHHHHHHHHHHHTT-B-SS-TT-B--TTS---GGGGSGGGS---GGGTT--